Protein AF-A0A920GVL5-F1 (afdb_monomer)

Foldseek 3Di:
DPPVQWDDDDAPDCPVPPPVPDDDDDPDDDDDPVVVVVLVVDDQDPCCVVRVPSCVSCVVVVHIDGDDDDPDPDDQDDDDPVSVVVVVVVVVVVVVVD

Structure (mmCIF, N/CA/C/O backbone):
data_AF-A0A920GVL5-F1
#
_entry.id   AF-A0A920GVL5-F1
#
loop_
_atom_site.group_PDB
_atom_site.id
_atom_site.type_symbol
_atom_site.label_atom_id
_atom_site.label_alt_id
_atom_site.label_comp_id
_atom_site.label_asym_id
_atom_site.label_entity_id
_atom_site.label_seq_id
_atom_site.pdbx_PDB_ins_code
_atom_site.Cartn_x
_atom_site.Cartn_y
_atom_site.Cartn_z
_atom_site.occupancy
_atom_site.B_iso_or_equiv
_atom_site.auth_seq_id
_atom_site.auth_comp_id
_atom_site.auth_asym_id
_atom_site.auth_atom_id
_atom_site.pdbx_PDB_model_num
ATOM 1 N N . MET A 1 1 ? 7.908 -5.571 17.400 1.00 64.56 1 MET A N 1
ATOM 2 C CA . MET A 1 1 ? 7.946 -4.817 16.123 1.00 64.56 1 MET A CA 1
ATOM 3 C C . MET A 1 1 ? 8.873 -3.629 16.352 1.00 64.56 1 MET A C 1
ATOM 5 O O . MET A 1 1 ? 8.725 -3.024 17.404 1.00 64.56 1 MET A O 1
ATOM 9 N N . ASN A 1 2 ? 9.849 -3.342 15.478 1.00 79.06 2 ASN A N 1
ATOM 10 C CA . ASN A 1 2 ? 10.692 -2.145 15.649 1.00 79.06 2 ASN A CA 1
ATOM 11 C C . ASN A 1 2 ? 9.814 -0.896 15.399 1.00 79.06 2 ASN A C 1
ATOM 13 O O . ASN A 1 2 ? 9.248 -0.817 14.304 1.00 79.06 2 ASN A O 1
ATOM 17 N N . PRO A 1 3 ? 9.672 0.040 16.361 1.00 82.75 3 PRO A N 1
ATOM 18 C CA . PRO A 1 3 ? 8.868 1.252 16.190 1.00 82.75 3 PRO A CA 1
ATOM 19 C C . PRO A 1 3 ? 9.265 2.098 14.977 1.00 82.75 3 PRO A C 1
ATOM 21 O O . PRO A 1 3 ? 8.408 2.739 14.377 1.00 82.75 3 PRO A O 1
ATOM 24 N N . GLU A 1 4 ? 10.539 2.063 14.586 1.00 85.56 4 GLU A N 1
ATOM 25 C CA . GLU A 1 4 ? 11.071 2.818 13.444 1.00 85.56 4 GLU A CA 1
ATOM 26 C C . GLU A 1 4 ? 10.525 2.333 12.096 1.00 85.56 4 GLU A C 1
ATOM 28 O O . GLU A 1 4 ? 10.474 3.087 11.130 1.00 85.56 4 GLU A O 1
ATOM 33 N N . ASN A 1 5 ? 10.074 1.080 12.041 1.00 91.69 5 ASN A N 1
ATOM 34 C CA . ASN A 1 5 ? 9.541 0.460 10.833 1.00 91.69 5 ASN A CA 1
ATOM 35 C C . ASN A 1 5 ? 8.019 0.607 10.717 1.00 91.69 5 ASN A C 1
ATOM 37 O O . ASN A 1 5 ? 7.422 0.016 9.815 1.00 91.69 5 ASN A O 1
ATOM 41 N N . LEU A 1 6 ? 7.369 1.305 11.653 1.00 94.81 6 LEU A N 1
ATOM 42 C CA . LEU A 1 6 ? 5.925 1.504 11.621 1.00 94.81 6 LEU A CA 1
ATOM 43 C C . LEU A 1 6 ? 5.556 2.540 10.566 1.00 94.81 6 LEU A C 1
ATOM 45 O O . LEU A 1 6 ? 6.012 3.684 10.604 1.00 94.81 6 LEU A O 1
ATOM 49 N N . VAL A 1 7 ? 4.680 2.143 9.651 1.00 94.50 7 VAL A N 1
ATOM 50 C CA . VAL A 1 7 ? 4.156 3.049 8.635 1.00 94.50 7 VAL A CA 1
ATOM 51 C C . VAL A 1 7 ? 3.120 3.971 9.268 1.00 94.50 7 VAL A C 1
ATOM 53 O O . VAL A 1 7 ? 2.244 3.518 10.004 1.00 94.50 7 VAL A O 1
ATOM 56 N N . LYS A 1 8 ? 3.245 5.273 8.999 1.00 92.94 8 LYS A N 1
ATOM 57 C CA . LYS A 1 8 ? 2.328 6.300 9.511 1.00 92.94 8 LYS A CA 1
ATOM 58 C C . LYS A 1 8 ? 1.179 6.597 8.561 1.00 92.94 8 LYS A C 1
ATOM 60 O O . LYS A 1 8 ? 0.075 6.828 9.031 1.00 92.94 8 LYS A O 1
ATOM 65 N N . ASP A 1 9 ? 1.446 6.593 7.260 1.00 94.00 9 ASP A N 1
ATOM 66 C CA . ASP A 1 9 ? 0.434 6.842 6.242 1.00 94.00 9 ASP A CA 1
ATOM 67 C C . ASP A 1 9 ? 0.886 6.303 4.877 1.00 94.00 9 ASP A C 1
ATOM 69 O O . ASP A 1 9 ? 2.078 6.062 4.655 1.00 94.00 9 ASP A O 1
ATOM 73 N N . PHE A 1 10 ? -0.066 6.158 3.957 1.00 94.25 10 PHE A N 1
ATOM 74 C CA . PHE A 1 10 ? 0.180 5.938 2.539 1.00 94.25 10 PHE A CA 1
ATOM 75 C C . PHE A 1 10 ? -0.517 7.013 1.709 1.00 94.25 10 PHE A C 1
ATOM 77 O O . PHE A 1 10 ? -1.692 7.334 1.904 1.00 94.25 10 PHE A O 1
ATOM 84 N N . SER A 1 11 ? 0.207 7.533 0.722 1.00 93.12 11 SER A N 1
ATOM 85 C CA . SER A 1 11 ? -0.317 8.543 -0.185 1.00 93.12 11 SER A CA 1
ATOM 86 C C . SER A 1 11 ? 0.303 8.426 -1.574 1.00 93.12 11 SER A C 1
ATOM 88 O O . SER A 1 11 ? 1.450 8.004 -1.731 1.00 93.12 11 SER A O 1
ATOM 90 N N . ARG A 1 12 ? -0.479 8.816 -2.586 1.00 91.00 12 ARG A N 1
ATOM 91 C CA . ARG A 1 12 ? -0.030 9.000 -3.976 1.00 91.00 12 ARG A CA 1
ATOM 92 C C . ARG A 1 12 ? 0.560 10.392 -4.212 1.00 91.00 12 ARG A C 1
ATOM 94 O O . ARG A 1 12 ? 1.319 10.573 -5.156 1.00 91.00 12 ARG A O 1
ATOM 101 N N . ASP A 1 13 ? 0.222 11.345 -3.346 1.00 87.56 13 ASP A N 1
ATOM 102 C CA . ASP A 1 13 ? 0.774 12.696 -3.333 1.00 87.56 13 ASP A CA 1
ATOM 103 C C . ASP A 1 13 ? 1.631 12.897 -2.075 1.00 87.56 13 ASP A C 1
ATOM 105 O O . ASP A 1 13 ? 1.188 12.639 -0.960 1.00 87.56 13 ASP A O 1
ATOM 109 N N . ILE A 1 14 ? 2.863 13.366 -2.242 1.00 83.12 14 ILE A N 1
ATOM 110 C CA . ILE A 1 14 ? 3.804 13.610 -1.142 1.00 83.12 14 ILE A CA 1
ATOM 111 C C . ILE A 1 14 ? 3.926 15.097 -0.789 1.00 83.12 14 ILE A C 1
ATOM 113 O O . ILE A 1 14 ? 4.756 15.453 0.042 1.00 83.12 14 ILE A O 1
ATOM 117 N N . ASN A 1 15 ? 3.141 15.980 -1.414 1.00 82.50 15 ASN A N 1
ATOM 118 C CA . ASN A 1 15 ? 3.216 17.426 -1.184 1.00 82.50 15 ASN A CA 1
ATOM 119 C C . ASN A 1 15 ? 2.855 17.829 0.252 1.00 82.50 15 ASN A C 1
ATOM 121 O O . ASN A 1 15 ? 3.354 18.836 0.742 1.00 82.50 15 ASN A O 1
ATOM 125 N N . HIS A 1 16 ? 2.041 17.024 0.934 1.00 75.62 16 HIS A N 1
ATOM 126 C CA . HIS A 1 16 ? 1.671 17.207 2.339 1.00 75.62 16 HIS A CA 1
ATOM 127 C C . HIS A 1 16 ? 2.547 16.401 3.313 1.00 75.62 16 HIS A C 1
ATOM 129 O O . HIS A 1 16 ? 2.302 16.421 4.517 1.00 75.62 16 HIS A O 1
ATOM 135 N N . LEU A 1 17 ? 3.545 15.668 2.810 1.00 74.31 17 LEU A N 1
ATOM 136 C CA . LEU A 1 17 ? 4.443 14.849 3.619 1.00 74.31 17 LEU A CA 1
ATOM 137 C C . LEU A 1 17 ? 5.817 15.509 3.730 1.00 74.31 17 LEU A C 1
ATOM 139 O O . LEU A 1 17 ? 6.289 16.192 2.819 1.00 74.31 17 LEU A O 1
ATOM 143 N N . GLU A 1 18 ? 6.519 15.229 4.827 1.00 81.62 18 GLU A N 1
ATOM 144 C CA . GLU A 1 18 ? 7.948 15.514 4.916 1.00 81.62 18 GLU A CA 1
ATOM 145 C C . GLU A 1 18 ? 8.693 14.648 3.889 1.00 81.62 18 GLU A C 1
ATOM 147 O O . GLU A 1 18 ? 9.002 13.482 4.143 1.00 81.62 18 GLU A O 1
ATOM 152 N N . LYS A 1 19 ? 8.981 15.214 2.710 1.00 79.06 19 LYS A N 1
ATOM 153 C CA . LYS A 1 19 ? 9.569 14.489 1.567 1.00 79.06 19 LYS A CA 1
ATOM 154 C C . LYS A 1 19 ? 10.831 13.702 1.933 1.00 79.06 19 LYS A C 1
ATOM 156 O O . LYS A 1 19 ? 11.029 12.610 1.416 1.00 79.06 19 LYS A O 1
ATOM 161 N N . ALA A 1 20 ? 11.640 14.208 2.867 1.00 84.69 20 ALA A N 1
ATOM 162 C CA . ALA A 1 20 ? 12.844 13.532 3.359 1.00 84.69 20 ALA A CA 1
ATOM 163 C C . ALA A 1 20 ? 12.564 12.174 4.038 1.00 84.69 20 ALA A C 1
ATOM 165 O O . ALA A 1 20 ? 13.423 11.291 4.042 1.00 84.69 20 ALA A O 1
ATOM 166 N N . LYS A 1 21 ? 11.363 11.991 4.601 1.00 85.81 21 LYS A N 1
ATOM 167 C CA . LYS A 1 21 ? 10.932 10.756 5.272 1.00 85.81 21 LYS A CA 1
ATOM 168 C C . LYS A 1 21 ? 10.061 9.864 4.385 1.00 85.81 21 LYS A C 1
ATOM 170 O O . LYS A 1 21 ? 9.878 8.693 4.710 1.00 85.81 21 LYS A O 1
ATOM 175 N N . ALA A 1 22 ? 9.551 10.379 3.267 1.00 90.94 22 ALA A N 1
ATOM 176 C CA . ALA A 1 22 ? 8.748 9.603 2.331 1.00 90.94 22 ALA A CA 1
ATOM 177 C C . ALA A 1 22 ? 9.600 8.537 1.621 1.00 90.94 22 ALA A C 1
ATOM 179 O O . ALA A 1 22 ? 10.714 8.798 1.162 1.00 90.94 22 ALA A O 1
ATOM 180 N N . LYS A 1 23 ? 9.063 7.318 1.517 1.00 91.25 23 LYS A N 1
ATOM 181 C CA . LYS A 1 23 ? 9.673 6.197 0.790 1.00 91.25 23 LYS A CA 1
ATOM 182 C C . LYS A 1 23 ? 8.698 5.692 -0.266 1.00 91.25 23 LYS A C 1
ATOM 184 O O . LYS A 1 23 ? 7.489 5.693 -0.045 1.00 91.25 23 LYS A O 1
ATOM 189 N N . LYS A 1 24 ? 9.222 5.237 -1.407 1.00 90.62 24 LYS A N 1
ATOM 190 C CA . LYS A 1 24 ? 8.406 4.568 -2.425 1.00 90.62 24 LYS A CA 1
ATOM 191 C C . LYS A 1 24 ? 7.932 3.226 -1.867 1.00 90.62 24 LYS A C 1
ATOM 193 O O . LYS A 1 24 ? 8.746 2.400 -1.465 1.00 90.62 24 LYS A O 1
ATOM 198 N N . HIS A 1 25 ? 6.622 3.021 -1.855 1.00 92.75 25 HIS A N 1
ATOM 199 C CA . HIS A 1 25 ? 6.026 1.747 -1.480 1.00 92.75 25 HIS A CA 1
ATOM 200 C C . HIS A 1 25 ? 6.220 0.710 -2.597 1.00 92.75 25 HIS A C 1
ATOM 202 O O . HIS A 1 25 ? 6.004 1.010 -3.773 1.00 92.75 25 HIS A O 1
ATOM 208 N N . LEU A 1 26 ? 6.605 -0.507 -2.216 1.00 92.50 26 LEU A N 1
ATOM 209 C CA . LEU A 1 26 ? 6.626 -1.680 -3.085 1.00 92.50 26 LEU A CA 1
ATOM 210 C C . LEU A 1 26 ? 5.460 -2.577 -2.677 1.00 92.50 26 LEU A C 1
ATOM 212 O O . LEU A 1 26 ? 5.353 -2.907 -1.501 1.00 92.50 26 LEU A O 1
ATOM 216 N N . GLY A 1 27 ? 4.615 -2.970 -3.633 1.00 91.94 27 GLY A N 1
ATOM 217 C CA . GLY A 1 27 ? 3.417 -3.794 -3.408 1.00 91.94 27 GLY A CA 1
ATOM 218 C C . GLY A 1 27 ? 3.715 -5.260 -3.087 1.00 91.94 27 GLY A C 1
ATOM 219 O O . GLY A 1 27 ? 3.146 -6.153 -3.702 1.00 91.94 27 GLY A O 1
ATOM 220 N N . ILE A 1 28 ? 4.641 -5.505 -2.162 1.00 92.56 28 ILE A N 1
ATOM 221 C CA . ILE A 1 28 ? 5.004 -6.825 -1.659 1.00 92.56 28 ILE A CA 1
ATOM 222 C C . ILE A 1 28 ? 4.591 -6.872 -0.201 1.00 92.56 28 ILE A C 1
ATOM 224 O O . ILE A 1 28 ? 5.027 -6.056 0.612 1.00 92.56 28 ILE A O 1
ATOM 228 N N . TYR A 1 29 ? 3.781 -7.864 0.136 1.00 95.38 29 TYR A N 1
ATOM 229 C CA . TYR A 1 29 ? 3.190 -7.962 1.454 1.00 95.38 29 TYR A CA 1
ATOM 230 C C . TYR A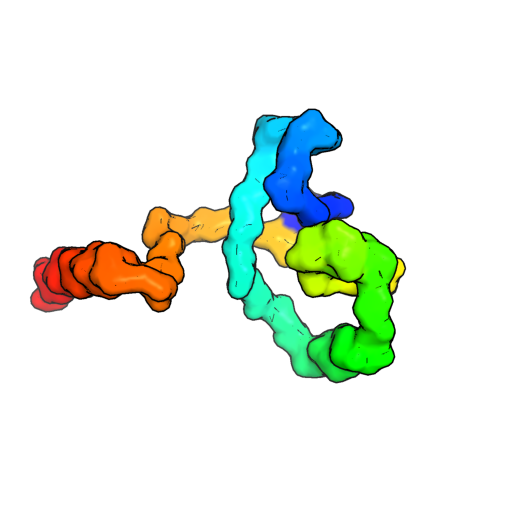 1 29 ? 3.414 -9.339 2.068 1.00 95.38 29 TYR A C 1
ATOM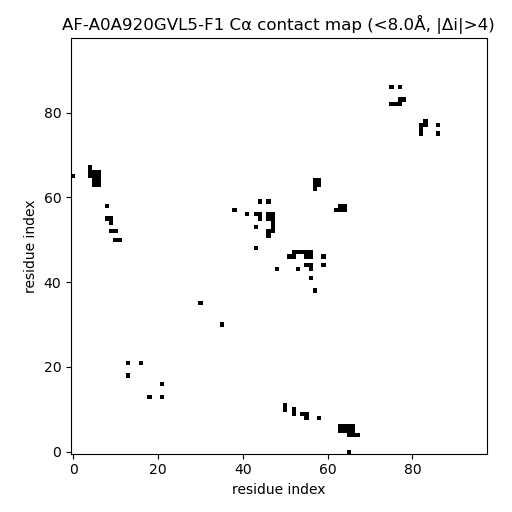 232 O O . TYR A 1 29 ? 3.487 -10.351 1.373 1.00 95.38 29 TYR A O 1
ATOM 240 N N . ALA A 1 30 ? 3.487 -9.374 3.396 1.00 96.50 30 ALA A N 1
ATOM 241 C CA . ALA A 1 30 ? 3.544 -10.599 4.178 1.00 96.50 30 ALA A CA 1
ATOM 242 C C . ALA A 1 30 ? 2.445 -10.558 5.242 1.00 96.50 30 ALA A C 1
ATOM 244 O O . ALA A 1 30 ? 2.459 -9.706 6.131 1.00 96.50 30 ALA A O 1
ATOM 245 N N . TYR A 1 31 ? 1.504 -11.496 5.164 1.00 96.06 31 TYR A N 1
ATOM 246 C CA . TYR A 1 31 ? 0.352 -11.553 6.059 1.00 96.06 31 TYR A CA 1
ATOM 247 C C . TYR A 1 31 ? 0.233 -12.910 6.740 1.00 96.06 31 TYR A C 1
ATOM 249 O O . TYR A 1 31 ? 0.598 -13.949 6.192 1.00 96.06 31 TYR A O 1
ATOM 257 N N . ARG A 1 32 ? -0.356 -12.912 7.938 1.00 96.81 32 ARG A N 1
ATOM 258 C CA . ARG A 1 32 ? -0.879 -14.145 8.534 1.00 96.81 32 ARG A CA 1
ATOM 259 C C . ARG A 1 32 ? -2.223 -14.467 7.889 1.00 96.81 32 ARG A C 1
ATOM 261 O O . ARG A 1 32 ? -3.047 -13.573 7.721 1.00 96.81 32 ARG A O 1
ATOM 268 N N . VAL A 1 33 ? -2.493 -15.746 7.638 1.00 97.88 33 VAL A N 1
ATOM 269 C CA . VAL A 1 33 ? -3.772 -16.194 7.052 1.00 97.88 33 VAL A CA 1
ATOM 270 C C . VAL A 1 33 ? -4.977 -15.710 7.867 1.00 97.88 33 VAL A C 1
ATOM 272 O O . VAL A 1 33 ? -5.947 -15.225 7.296 1.00 97.88 33 VAL A O 1
ATOM 275 N N . GLN A 1 34 ? -4.907 -15.776 9.202 1.00 97.88 34 GLN A N 1
ATOM 276 C CA . GLN A 1 34 ? -5.987 -15.295 10.075 1.00 97.88 34 GLN A CA 1
ATOM 277 C C . GLN A 1 34 ? -6.293 -13.802 9.883 1.00 97.88 34 GLN A C 1
ATOM 279 O O . GLN A 1 34 ? -7.448 -13.400 9.942 1.00 97.88 34 GLN A O 1
ATOM 284 N N . PHE A 1 35 ? -5.264 -12.993 9.615 1.00 97.75 35 PHE A N 1
ATOM 285 C CA . PHE A 1 35 ? -5.425 -11.565 9.377 1.00 97.75 35 PHE A CA 1
ATOM 286 C C . PHE A 1 35 ? -6.081 -11.316 8.020 1.00 97.75 35 PHE A C 1
ATOM 288 O O . PHE A 1 35 ? -6.983 -10.497 7.937 1.00 97.75 35 PHE A O 1
ATOM 295 N N . LEU A 1 36 ? -5.693 -12.061 6.976 1.00 97.88 36 LEU A N 1
ATOM 296 C CA . LEU A 1 36 ? -6.334 -11.945 5.662 1.00 97.88 36 LEU A CA 1
ATOM 297 C C . LEU A 1 36 ? -7.835 -12.240 5.729 1.00 97.88 36 LEU A C 1
ATOM 299 O O . LEU A 1 36 ? -8.606 -11.526 5.103 1.00 97.88 36 LEU A O 1
ATOM 303 N N . ARG A 1 37 ? -8.253 -13.235 6.524 1.00 97.69 37 ARG A N 1
ATOM 304 C CA . ARG A 1 37 ? -9.680 -13.529 6.750 1.00 97.69 37 ARG A CA 1
ATOM 305 C C . ARG A 1 37 ? -10.413 -12.340 7.378 1.00 97.69 37 ARG A C 1
ATOM 307 O O . ARG A 1 37 ? -11.445 -11.938 6.872 1.00 97.69 37 ARG A O 1
ATOM 314 N N . GLN A 1 38 ? -9.839 -11.731 8.414 1.00 97.50 38 GLN A N 1
ATOM 315 C CA . GLN A 1 38 ? -10.413 -10.528 9.032 1.00 97.50 38 GLN A CA 1
ATOM 316 C C . GLN A 1 38 ? -10.451 -9.340 8.057 1.00 97.50 38 GLN A C 1
ATOM 318 O O . GLN A 1 38 ? -11.445 -8.629 7.980 1.00 97.50 38 GLN A O 1
ATOM 323 N N . PHE A 1 39 ? -9.379 -9.146 7.289 1.00 97.94 39 PHE A N 1
ATOM 324 C CA . PHE A 1 39 ? -9.227 -8.033 6.355 1.00 97.94 39 PHE A CA 1
ATOM 325 C C . PHE A 1 39 ? -10.284 -8.031 5.243 1.00 97.94 39 PHE A C 1
ATOM 327 O O . PHE A 1 39 ? -10.798 -6.967 4.886 1.00 97.94 39 PHE A O 1
ATOM 334 N N . ILE A 1 40 ? -10.620 -9.210 4.704 1.00 96.75 40 ILE A N 1
ATOM 335 C CA . ILE A 1 40 ? -11.649 -9.337 3.662 1.00 96.75 40 ILE A CA 1
ATOM 336 C C . ILE A 1 40 ? -13.075 -9.177 4.205 1.00 96.75 40 ILE A C 1
ATOM 338 O O . ILE A 1 40 ? -13.961 -8.818 3.435 1.00 96.75 40 ILE A O 1
ATOM 342 N N . ASP A 1 41 ? -13.290 -9.392 5.506 1.00 97.62 41 ASP A N 1
ATOM 343 C CA . ASP A 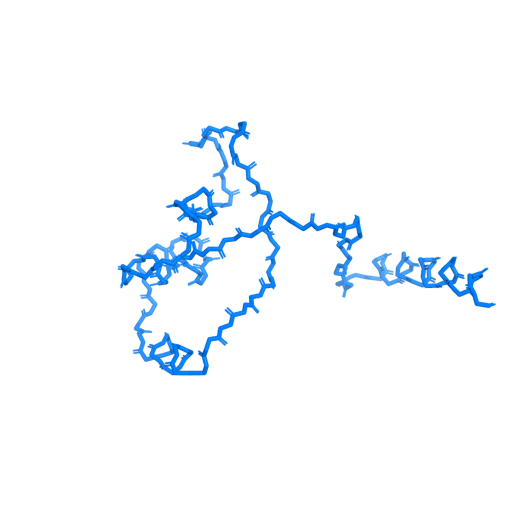1 41 ? -14.598 -9.218 6.152 1.00 97.62 41 ASP A CA 1
ATOM 344 C C . ASP A 1 41 ? -14.920 -7.736 6.429 1.00 97.62 41 ASP A C 1
ATOM 346 O O . ASP A 1 41 ? -16.082 -7.357 6.609 1.00 97.62 41 ASP A O 1
ATOM 350 N N . TRP A 1 42 ? -13.908 -6.865 6.457 1.00 98.25 42 TRP A N 1
ATOM 351 C CA . TRP A 1 42 ? -14.110 -5.427 6.610 1.00 98.25 42 TRP A CA 1
ATOM 352 C C . TRP A 1 42 ? -14.616 -4.790 5.318 1.00 98.25 42 TRP A C 1
ATOM 354 O O . TRP A 1 42 ? -14.105 -5.039 4.224 1.00 98.25 42 TRP A O 1
ATOM 364 N N . LYS A 1 43 ? -15.569 -3.864 5.460 1.00 97.94 43 LYS A N 1
ATOM 365 C CA . LYS A 1 43 ? -15.952 -2.968 4.365 1.00 97.94 43 LYS A CA 1
ATOM 366 C C . LYS A 1 43 ? -14.762 -2.098 3.959 1.00 97.94 43 LYS A C 1
ATOM 368 O O . LYS A 1 43 ? -13.927 -1.753 4.798 1.00 97.94 43 LYS A O 1
ATO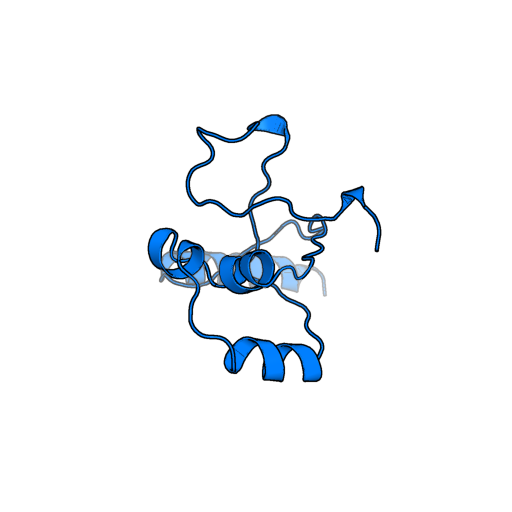M 373 N N . GLN A 1 44 ? -14.731 -1.706 2.686 1.00 98.06 44 GLN A N 1
ATOM 374 C CA . GLN A 1 44 ? -13.772 -0.711 2.216 1.00 98.06 44 GLN A CA 1
ATOM 375 C C . GLN A 1 44 ? -13.888 0.560 3.051 1.00 98.06 44 GLN A C 1
ATOM 377 O O . GLN A 1 44 ? -14.996 1.025 3.336 1.00 98.06 44 GLN A O 1
ATOM 382 N N . SER A 1 45 ? -12.747 1.098 3.469 1.00 97.94 45 SER A N 1
ATOM 383 C CA . SER A 1 45 ? -12.733 2.293 4.303 1.00 97.94 45 SER A CA 1
ATOM 384 C C . SER A 1 45 ? -12.886 3.563 3.465 1.00 97.94 45 SER A C 1
ATOM 386 O O . SER A 1 45 ? -12.691 3.568 2.248 1.00 97.94 45 SER A O 1
ATOM 388 N N . VAL A 1 46 ? -13.215 4.678 4.123 1.00 97.75 46 VAL A N 1
ATOM 389 C CA . VAL A 1 46 ? -13.332 5.979 3.449 1.00 97.75 46 VAL A CA 1
ATOM 390 C C . VAL A 1 46 ? -12.001 6.373 2.800 1.00 97.75 46 VAL A C 1
ATOM 392 O O . VAL A 1 46 ? -11.991 6.764 1.633 1.00 97.75 46 VAL A O 1
ATOM 395 N N . ASN A 1 47 ? -10.876 6.218 3.511 1.00 96.94 47 ASN A N 1
ATOM 396 C CA . ASN A 1 47 ? -9.566 6.570 2.960 1.00 96.94 47 ASN A CA 1
ATOM 397 C C . ASN A 1 47 ? -9.126 5.613 1.848 1.00 96.94 47 ASN A C 1
ATOM 399 O O . ASN A 1 47 ? -8.496 6.064 0.894 1.00 96.94 47 ASN A O 1
ATOM 403 N N . GLU A 1 48 ? -9.460 4.322 1.932 1.00 97.94 48 GLU A N 1
ATOM 404 C CA . GLU A 1 48 ? -9.194 3.374 0.846 1.00 97.94 48 GLU A CA 1
ATOM 405 C C . GLU A 1 48 ? -9.870 3.826 -0.447 1.00 97.94 48 GLU A C 1
ATOM 407 O O . GLU A 1 48 ? -9.202 3.914 -1.476 1.00 97.94 48 GLU A O 1
ATOM 412 N N . LEU A 1 49 ? -11.164 4.151 -0.389 1.00 97.94 49 LEU A N 1
ATOM 413 C CA . LEU A 1 49 ? -11.934 4.569 -1.560 1.00 97.94 49 LEU A CA 1
ATOM 414 C C . LEU A 1 49 ? -11.439 5.907 -2.116 1.00 97.94 49 LEU A C 1
ATOM 416 O O . LEU A 1 49 ? -11.244 6.040 -3.321 1.00 97.94 49 LEU A O 1
ATOM 420 N N . GLN A 1 50 ? -11.192 6.890 -1.247 1.00 96.81 50 GLN A N 1
ATOM 421 C CA . GLN A 1 50 ? -10.737 8.219 -1.666 1.00 96.81 50 GLN A CA 1
ATOM 422 C C . GLN A 1 50 ? -9.326 8.208 -2.262 1.00 96.81 50 GLN A C 1
ATOM 424 O O . GLN A 1 50 ? -9.044 8.964 -3.189 1.00 96.81 50 GLN A O 1
ATOM 429 N N . ARG A 1 51 ? -8.424 7.371 -1.732 1.00 94.75 51 ARG A N 1
ATOM 430 C CA . ARG A 1 51 ? -7.010 7.335 -2.150 1.00 94.75 51 ARG A CA 1
ATOM 431 C C . ARG A 1 51 ? -6.710 6.217 -3.149 1.00 94.75 51 ARG A C 1
ATOM 433 O O . ARG A 1 51 ? -5.623 6.193 -3.733 1.00 94.75 51 ARG A O 1
ATOM 440 N N . ASN A 1 52 ? -7.659 5.305 -3.352 1.00 96.50 52 ASN A N 1
ATOM 441 C CA . ASN A 1 52 ? -7.502 4.071 -4.113 1.00 96.50 52 ASN A CA 1
ATOM 442 C C . ASN A 1 52 ? -6.269 3.274 -3.635 1.00 96.50 52 ASN A C 1
ATOM 444 O O . ASN A 1 52 ? -5.337 3.022 -4.406 1.00 96.50 52 ASN A O 1
ATOM 448 N N . LEU A 1 53 ? -6.218 2.997 -2.326 1.00 97.38 53 LEU A N 1
ATOM 449 C CA . LEU A 1 53 ? -5.109 2.328 -1.629 1.00 97.38 53 LEU A CA 1
ATOM 450 C C . LEU A 1 53 ? -5.653 1.349 -0.574 1.00 97.38 53 LEU A C 1
ATOM 452 O O . LEU A 1 53 ? -6.088 1.768 0.498 1.00 97.38 53 LEU A O 1
ATOM 456 N N . GLU A 1 54 ? -5.594 0.046 -0.850 1.00 97.69 54 GLU A N 1
ATOM 457 C CA . GLU A 1 54 ? -6.143 -1.020 0.010 1.00 97.69 54 GLU A CA 1
ATOM 458 C C . GLU A 1 54 ? -5.558 -1.040 1.430 1.00 97.69 54 GLU A C 1
ATOM 460 O O . GLU A 1 54 ? -6.258 -1.307 2.408 1.00 97.69 54 GLU A O 1
ATOM 465 N N . GLN A 1 55 ? -4.279 -0.688 1.576 1.00 97.56 55 GLN 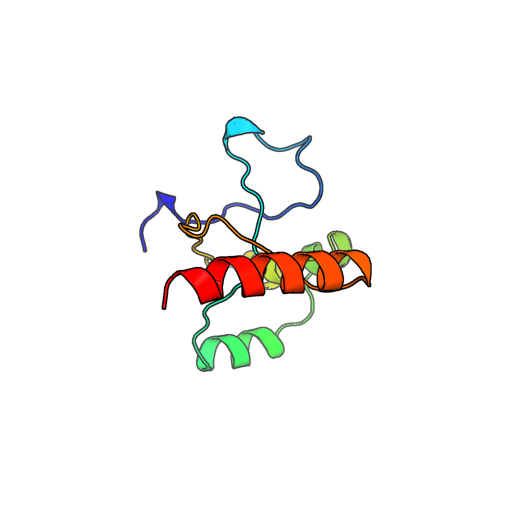A N 1
ATOM 466 C CA . GLN A 1 55 ? -3.589 -0.689 2.860 1.00 97.56 55 GLN A CA 1
ATOM 467 C C . GLN A 1 55 ? -4.115 0.384 3.824 1.00 97.56 55 GLN A C 1
ATOM 469 O O . GLN A 1 55 ? -3.894 0.281 5.031 1.00 97.56 55 GLN A O 1
ATOM 474 N N . MET A 1 56 ? -4.863 1.375 3.324 1.00 97.88 56 MET A N 1
ATOM 475 C CA . MET A 1 56 ? -5.563 2.333 4.180 1.00 97.88 56 MET A CA 1
ATOM 476 C C . MET A 1 56 ? -6.639 1.655 5.024 1.00 97.88 56 MET A C 1
ATOM 478 O O . MET A 1 56 ? -6.812 2.027 6.179 1.00 97.88 56 MET A O 1
ATOM 482 N N . ARG A 1 57 ? -7.295 0.600 4.516 1.00 98.38 57 ARG A N 1
ATOM 483 C CA . ARG A 1 57 ? -8.298 -0.157 5.283 1.00 98.38 57 ARG A CA 1
ATOM 484 C C . ARG A 1 57 ? -7.706 -0.758 6.553 1.00 98.38 57 ARG A C 1
ATOM 486 O O . ARG A 1 57 ? -8.371 -0.800 7.583 1.00 98.38 57 ARG A O 1
ATOM 493 N N . VAL A 1 58 ? -6.454 -1.208 6.489 1.00 97.81 58 VAL A N 1
ATOM 494 C CA . VAL A 1 58 ? -5.728 -1.749 7.645 1.00 97.81 58 VAL A CA 1
ATOM 495 C C . VAL A 1 58 ? -5.487 -0.654 8.687 1.00 97.81 58 VAL A C 1
ATOM 497 O O . VAL A 1 58 ? -5.795 -0.859 9.860 1.00 97.81 58 VAL A O 1
ATOM 500 N N . LEU A 1 59 ? -4.985 0.511 8.262 1.00 97.25 59 LEU A N 1
ATOM 501 C CA . LEU A 1 59 ? -4.721 1.640 9.162 1.00 97.25 59 LEU A CA 1
ATOM 502 C C . LEU A 1 59 ? -6.010 2.180 9.795 1.00 97.25 59 LEU A C 1
ATOM 504 O O . LEU A 1 59 ? -6.049 2.403 11.002 1.00 97.25 59 LEU A O 1
ATOM 508 N N . ASP A 1 60 ? -7.078 2.312 9.009 1.00 97.69 60 ASP A N 1
ATOM 509 C CA . ASP A 1 60 ? -8.375 2.816 9.472 1.00 97.69 60 ASP A CA 1
ATOM 510 C C . ASP A 1 60 ? -9.055 1.868 10.475 1.00 97.69 60 ASP A C 1
ATOM 512 O O . ASP A 1 60 ? -9.820 2.31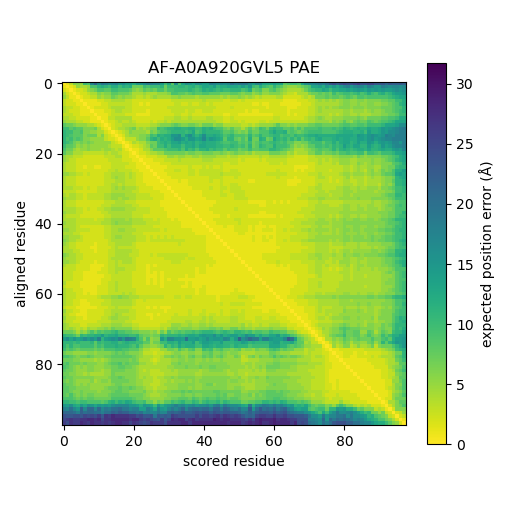0 11.329 1.00 97.69 60 ASP A O 1
ATOM 516 N N . ASN A 1 61 ? -8.748 0.566 10.418 1.00 97.62 61 ASN A N 1
ATOM 517 C CA . ASN A 1 61 ? -9.182 -0.420 11.413 1.00 97.62 61 ASN A CA 1
ATOM 518 C C . ASN A 1 61 ? -8.201 -0.541 12.599 1.00 97.62 61 ASN A C 1
ATOM 520 O O . ASN A 1 61 ? -8.235 -1.523 13.336 1.00 97.62 61 ASN A O 1
ATOM 524 N N . ASN A 1 62 ? -7.335 0.457 12.816 1.00 95.81 62 ASN A N 1
ATOM 525 C CA . ASN A 1 62 ? -6.363 0.531 13.916 1.00 95.81 62 ASN A CA 1
ATOM 526 C C . ASN A 1 62 ? -5.345 -0.624 13.952 1.00 95.81 62 ASN A C 1
ATOM 528 O O . ASN A 1 62 ? -4.776 -0.935 15.003 1.00 95.81 62 ASN A O 1
ATOM 532 N N . HIS A 1 63 ? -5.078 -1.255 12.807 1.00 96.69 63 HIS A N 1
ATOM 533 C CA . HIS A 1 63 ? -4.023 -2.252 12.690 1.00 96.69 63 HIS A CA 1
ATOM 534 C C . HIS A 1 63 ? -2.701 -1.607 12.272 1.00 96.69 63 HIS A C 1
ATOM 536 O O . HIS A 1 63 ? -2.641 -0.697 11.447 1.00 96.69 63 HIS A O 1
ATOM 542 N N . LEU A 1 64 ? -1.609 -2.114 12.841 1.00 96.25 64 LEU A N 1
ATOM 543 C CA . LEU A 1 64 ? -0.266 -1.630 12.545 1.00 96.25 64 LEU A CA 1
ATOM 544 C C . LEU A 1 64 ? 0.284 -2.284 11.279 1.00 96.25 64 LEU A C 1
ATOM 546 O O . LEU A 1 64 ? 0.224 -3.505 11.123 1.00 96.25 64 LEU A O 1
ATOM 550 N N . ILE A 1 65 ? 0.914 -1.474 10.430 1.00 97.12 65 ILE A N 1
ATOM 551 C CA . ILE A 1 65 ? 1.711 -1.945 9.299 1.00 97.12 65 ILE A CA 1
ATOM 552 C C . ILE A 1 65 ? 3.183 -1.683 9.601 1.00 97.12 65 ILE A C 1
ATOM 554 O O . ILE A 1 65 ? 3.570 -0.570 9.959 1.00 97.12 65 ILE A O 1
ATOM 558 N N . SER A 1 66 ? 4.011 -2.712 9.426 1.00 96.31 66 SER A N 1
ATOM 559 C CA . SER A 1 66 ? 5.465 -2.581 9.461 1.00 96.31 66 SER A CA 1
ATOM 560 C C . SER A 1 66 ? 6.036 -2.758 8.060 1.00 96.31 66 SER A C 1
ATOM 562 O O . SER A 1 66 ? 5.711 -3.733 7.388 1.00 96.31 66 SER A O 1
ATOM 564 N N . ALA A 1 67 ? 6.901 -1.837 7.642 1.00 95.12 67 ALA A N 1
ATOM 565 C CA . ALA A 1 67 ? 7.611 -1.893 6.369 1.00 95.12 67 ALA A CA 1
ATOM 566 C C . ALA A 1 67 ? 9.125 -1.984 6.593 1.00 95.12 67 ALA A C 1
ATOM 568 O O . ALA A 1 67 ? 9.646 -1.556 7.622 1.00 95.12 67 ALA A O 1
ATOM 569 N N . ARG A 1 68 ? 9.847 -2.544 5.621 1.00 93.62 68 ARG A N 1
ATOM 570 C CA . ARG A 1 68 ? 11.315 -2.581 5.612 1.00 93.62 68 ARG A CA 1
ATOM 571 C C . ARG A 1 68 ? 11.841 -1.998 4.310 1.00 93.62 68 ARG A C 1
ATOM 573 O O . ARG A 1 68 ? 11.190 -2.106 3.275 1.00 93.62 68 ARG A O 1
ATOM 580 N N . ILE A 1 69 ? 13.029 -1.403 4.374 1.00 92.25 69 ILE A N 1
ATOM 581 C CA . ILE A 1 69 ? 13.739 -0.942 3.181 1.00 92.25 69 ILE A CA 1
ATOM 582 C C . ILE A 1 69 ? 14.214 -2.162 2.393 1.00 92.25 69 ILE A C 1
ATOM 584 O O . ILE A 1 69 ? 14.907 -3.028 2.935 1.00 92.25 69 ILE A O 1
ATOM 588 N N . SER A 1 70 ? 13.819 -2.222 1.121 1.00 91.25 70 SER A N 1
ATOM 589 C CA . SER A 1 70 ? 14.290 -3.243 0.188 1.00 91.25 70 SER A CA 1
ATOM 590 C C . SER A 1 70 ? 15.814 -3.208 0.080 1.00 91.25 70 SER A C 1
ATOM 592 O O . SER A 1 70 ? 16.401 -2.134 -0.012 1.00 91.25 70 SER A O 1
ATOM 594 N N . GLN A 1 71 ? 16.434 -4.388 0.085 1.00 90.31 71 GLN A N 1
ATOM 595 C CA . GLN A 1 71 ? 17.854 -4.563 -0.242 1.00 90.31 71 GLN A CA 1
ATOM 596 C C . GLN A 1 71 ? 18.068 -4.866 -1.734 1.00 90.31 71 GLN A C 1
ATOM 598 O O . GLN A 1 71 ? 19.198 -4.866 -2.201 1.00 90.31 71 GLN A O 1
ATOM 603 N N . GLY A 1 72 ? 16.993 -5.165 -2.473 1.00 84.06 72 GLY A N 1
ATOM 604 C CA . GLY A 1 72 ? 17.065 -5.440 -3.903 1.00 84.06 72 GLY A CA 1
ATOM 605 C C . GLY A 1 72 ? 17.198 -4.149 -4.700 1.00 84.06 72 GLY A C 1
ATOM 606 O O . GLY A 1 72 ? 16.469 -3.192 -4.447 1.00 84.06 72 GLY A O 1
ATOM 607 N N . GLU A 1 73 ? 18.105 -4.147 -5.671 1.00 75.19 73 GLU A N 1
ATOM 608 C CA . GLU A 1 73 ? 18.352 -2.998 -6.549 1.00 75.19 73 GLU A CA 1
ATOM 609 C C . GLU A 1 73 ? 17.357 -2.930 -7.717 1.00 75.19 73 GLU A C 1
ATOM 611 O O . GLU A 1 73 ? 17.044 -1.849 -8.219 1.00 75.19 73 GLU A O 1
ATOM 616 N N . ILE A 1 74 ? 16.824 -4.084 -8.136 1.00 70.81 74 ILE A N 1
ATOM 617 C CA . ILE A 1 74 ? 15.933 -4.201 -9.292 1.00 70.81 74 ILE A CA 1
ATOM 618 C C . ILE A 1 74 ? 14.495 -4.421 -8.822 1.00 70.81 74 ILE A C 1
ATOM 620 O O . ILE A 1 74 ? 14.162 -5.408 -8.167 1.00 70.81 74 ILE A O 1
ATOM 624 N N . HIS A 1 75 ? 13.621 -3.503 -9.223 1.00 75.06 75 HIS A N 1
ATOM 625 C CA . HIS A 1 75 ? 12.177 -3.592 -9.036 1.00 75.06 75 HIS A CA 1
ATOM 626 C C . HIS A 1 75 ? 11.499 -3.466 -10.398 1.00 75.06 75 HIS A C 1
ATOM 628 O O . HIS A 1 75 ? 11.083 -2.374 -10.786 1.00 75.06 75 HIS A O 1
ATOM 634 N N . LEU A 1 76 ? 11.444 -4.573 -11.143 1.00 81.44 76 LEU A N 1
ATOM 635 C CA . LEU A 1 76 ? 10.849 -4.613 -12.476 1.00 81.44 76 LEU A CA 1
ATOM 636 C C . LEU A 1 76 ? 9.462 -5.263 -12.427 1.00 81.44 76 LEU A C 1
ATOM 638 O O . LEU A 1 76 ? 9.343 -6.451 -12.144 1.00 81.44 76 LEU A O 1
ATOM 642 N N . GLY A 1 77 ? 8.428 -4.476 -12.718 1.00 86.69 77 GLY A N 1
ATOM 643 C CA . GLY A 1 77 ? 7.132 -4.991 -13.161 1.00 86.69 77 GLY A CA 1
ATOM 644 C C . GLY A 1 77 ? 7.122 -5.043 -14.686 1.00 86.69 77 GLY A C 1
ATOM 645 O O . GLY A 1 77 ? 7.648 -4.132 -15.325 1.00 86.69 77 GLY A O 1
ATOM 646 N N . VAL A 1 78 ? 6.578 -6.113 -15.266 1.00 92.06 78 VAL A N 1
ATOM 647 C CA . VAL A 1 78 ? 6.466 -6.267 -16.721 1.00 92.06 78 VAL A CA 1
ATOM 648 C C . VAL A 1 78 ? 5.016 -6.044 -17.120 1.00 92.06 78 VAL A C 1
ATOM 650 O O . VAL A 1 78 ? 4.224 -6.981 -17.110 1.00 92.06 78 VAL A O 1
ATOM 653 N N . ASP A 1 79 ? 4.693 -4.802 -17.475 1.00 93.38 79 ASP A N 1
ATOM 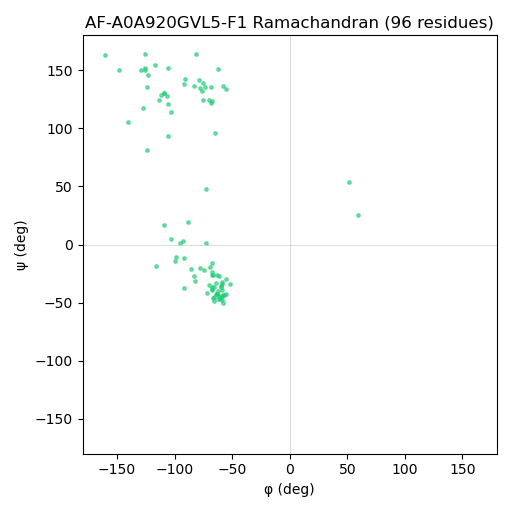654 C CA . ASP A 1 79 ? 3.330 -4.403 -17.850 1.00 93.38 79 ASP A CA 1
ATOM 655 C C . ASP A 1 79 ? 3.233 -3.948 -19.318 1.00 93.38 79 ASP A C 1
ATOM 657 O O . ASP A 1 79 ? 2.150 -3.934 -19.903 1.00 93.38 79 ASP A O 1
ATOM 661 N N . THR A 1 80 ? 4.361 -3.598 -19.950 1.00 95.88 80 THR A N 1
ATOM 662 C CA . THR A 1 80 ? 4.431 -3.184 -21.361 1.00 95.88 80 THR A CA 1
ATOM 663 C C . THR A 1 80 ? 5.442 -4.005 -22.164 1.00 95.88 80 THR A C 1
ATOM 665 O O . THR A 1 80 ? 6.349 -4.636 -21.619 1.00 95.88 80 THR A O 1
ATOM 668 N N . ALA A 1 81 ? 5.350 -3.944 -23.498 1.00 96.44 81 ALA A N 1
ATOM 669 C CA . ALA A 1 81 ? 6.332 -4.577 -24.386 1.00 96.44 81 ALA A CA 1
ATOM 670 C C . ALA A 1 81 ? 7.768 -4.057 -24.156 1.00 96.44 81 ALA A C 1
ATOM 672 O O . ALA A 1 81 ? 8.730 -4.812 -24.282 1.00 96.44 81 ALA A O 1
ATOM 673 N N . SER A 1 82 ? 7.915 -2.781 -23.778 1.00 95.31 82 SER A N 1
ATOM 674 C CA . SER A 1 82 ? 9.213 -2.193 -23.423 1.00 95.31 82 SER A CA 1
ATOM 675 C C . SER A 1 82 ? 9.767 -2.793 -22.129 1.00 95.31 82 SER A C 1
ATOM 677 O O . SER A 1 82 ? 10.962 -3.078 -22.042 1.00 95.31 82 SER A O 1
ATOM 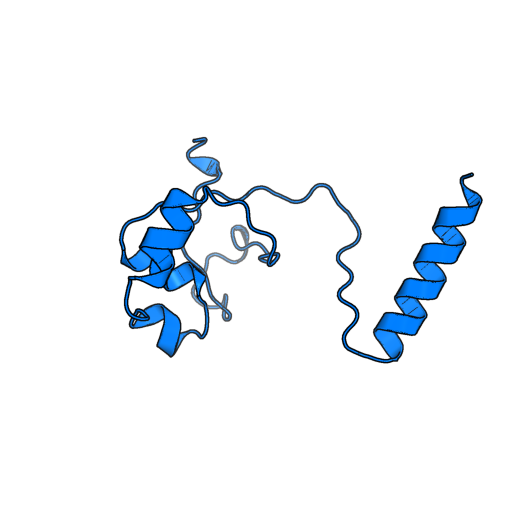679 N N . ASP A 1 83 ? 8.906 -3.044 -21.139 1.00 93.94 83 ASP A N 1
ATOM 680 C CA . ASP A 1 83 ? 9.317 -3.673 -19.881 1.00 93.94 83 ASP A CA 1
ATOM 681 C C . ASP A 1 83 ? 9.741 -5.125 -20.097 1.00 93.94 83 ASP A C 1
ATOM 683 O O . ASP A 1 83 ? 10.743 -5.553 -19.528 1.00 93.94 83 ASP A O 1
ATOM 687 N N . LEU A 1 84 ? 9.049 -5.856 -20.979 1.00 94.69 84 LEU A N 1
ATOM 688 C CA . LEU A 1 84 ? 9.436 -7.215 -21.360 1.00 94.69 84 LEU A CA 1
ATOM 689 C C . LEU A 1 84 ? 10.813 -7.236 -22.029 1.00 94.69 84 LEU A C 1
ATOM 691 O O . LEU A 1 84 ? 11.661 -8.043 -21.655 1.00 94.69 84 LEU A O 1
ATOM 695 N N . ALA A 1 85 ? 11.062 -6.331 -22.981 1.00 94.31 85 ALA A N 1
ATOM 696 C CA . ALA A 1 85 ? 12.368 -6.227 -23.627 1.00 94.31 85 ALA A CA 1
ATOM 697 C C . ALA A 1 85 ? 13.481 -5.971 -22.596 1.00 94.31 85 ALA A C 1
ATOM 699 O O . ALA A 1 85 ? 14.510 -6.641 -22.618 1.00 94.31 85 ALA A O 1
ATOM 700 N N . LYS A 1 86 ? 13.252 -5.070 -21.630 1.00 91.50 86 LYS A N 1
ATOM 701 C CA . LYS A 1 86 ? 14.197 -4.825 -20.527 1.00 91.50 86 LYS A CA 1
ATOM 702 C C . LYS A 1 86 ? 14.383 -6.051 -19.634 1.00 91.50 86 LYS A C 1
ATOM 704 O O . LYS A 1 86 ? 15.515 -6.348 -19.266 1.00 91.50 86 LYS A O 1
ATOM 709 N N . ALA A 1 87 ? 13.306 -6.762 -19.294 1.00 92.19 87 ALA A N 1
ATOM 710 C CA . ALA A 1 87 ? 13.364 -7.974 -18.475 1.00 92.19 87 ALA A CA 1
ATOM 711 C C . ALA A 1 87 ? 14.249 -9.044 -19.122 1.00 92.19 87 ALA A C 1
ATOM 713 O O . ALA A 1 87 ? 15.097 -9.629 -18.454 1.00 92.19 87 ALA A O 1
ATOM 714 N N . VAL A 1 88 ? 14.086 -9.250 -20.432 1.00 92.75 88 VAL A N 1
ATOM 715 C CA . VAL A 1 88 ? 14.890 -10.194 -21.218 1.00 92.75 88 VAL A CA 1
ATOM 716 C C . VAL A 1 88 ? 16.368 -9.806 -21.204 1.00 92.75 88 VAL A C 1
ATOM 718 O O . VAL A 1 88 ? 17.220 -10.665 -20.998 1.00 92.75 88 VAL A O 1
ATOM 721 N N . GLU A 1 89 ? 16.690 -8.524 -21.377 1.00 91.38 89 GLU A N 1
ATOM 722 C CA . GLU A 1 89 ? 18.082 -8.061 -21.335 1.00 91.38 89 GLU A CA 1
ATOM 723 C C . GLU A 1 89 ? 18.718 -8.214 -19.946 1.00 91.38 89 GLU A C 1
ATOM 725 O O . GLU A 1 89 ? 19.895 -8.555 -19.844 1.00 91.38 89 GLU A O 1
ATOM 730 N N . ILE A 1 90 ? 17.954 -8.005 -18.868 1.00 89.50 90 ILE A N 1
ATOM 731 C CA . ILE A 1 90 ? 18.428 -8.259 -17.498 1.00 89.50 90 ILE A CA 1
ATOM 732 C C . ILE A 1 90 ? 18.662 -9.758 -17.281 1.00 89.50 90 ILE A C 1
ATOM 734 O O . ILE A 1 90 ? 19.709 -10.134 -16.755 1.00 89.50 90 ILE A O 1
ATOM 738 N N . ALA A 1 91 ? 17.724 -10.611 -17.705 1.00 87.62 91 ALA A N 1
ATOM 739 C CA . ALA A 1 91 ? 17.831 -12.060 -17.547 1.00 87.62 91 ALA A CA 1
ATOM 740 C C . ALA A 1 91 ? 19.092 -12.614 -18.232 1.00 87.62 91 ALA A C 1
ATOM 742 O O . ALA A 1 91 ? 19.890 -13.278 -17.579 1.00 87.62 91 ALA A O 1
ATOM 743 N N . LYS A 1 92 ? 19.351 -12.226 -19.490 1.00 88.44 92 LYS A N 1
ATOM 744 C CA . LYS A 1 92 ? 20.564 -12.626 -20.228 1.00 88.44 92 LYS A CA 1
ATOM 745 C C . LYS A 1 92 ? 21.861 -12.240 -19.513 1.00 88.44 92 LYS A C 1
ATOM 747 O O . LYS A 1 92 ? 22.780 -13.043 -19.446 1.00 88.44 92 LYS A O 1
ATOM 752 N N . LYS A 1 93 ? 21.938 -11.020 -18.965 1.00 79.75 93 LYS A N 1
ATOM 753 C CA . LYS A 1 93 ? 23.120 -10.547 -18.215 1.00 79.75 93 LYS A CA 1
ATOM 754 C C . LYS A 1 93 ? 23.330 -11.295 -16.901 1.00 79.75 93 LYS A C 1
ATOM 756 O O . LYS A 1 93 ? 24.445 -11.339 -16.398 1.00 79.75 93 LYS A O 1
ATOM 761 N N . THR A 1 94 ? 22.254 -11.829 -16.331 1.00 70.50 94 THR A N 1
ATOM 762 C CA . THR A 1 94 ? 22.297 -12.574 -15.069 1.00 70.50 94 THR A CA 1
ATOM 763 C C . THR A 1 94 ? 22.717 -14.030 -15.305 1.00 70.50 94 THR A C 1
ATOM 765 O O . THR A 1 94 ? 23.410 -14.598 -14.467 1.00 70.50 94 THR A O 1
ATOM 768 N N . ASP A 1 95 ? 22.379 -14.603 -16.466 1.00 60.84 95 ASP A N 1
ATOM 769 C CA . ASP A 1 95 ? 22.810 -15.949 -16.879 1.00 60.84 95 ASP A CA 1
ATOM 770 C C . ASP A 1 95 ? 24.319 -16.044 -17.190 1.00 60.84 95 ASP A C 1
ATOM 772 O O . ASP A 1 95 ? 24.880 -17.130 -17.123 1.00 60.84 95 ASP A O 1
ATOM 776 N N . GLU A 1 96 ? 25.021 -14.931 -17.446 1.00 52.97 96 GLU A N 1
ATOM 777 C CA . GLU A 1 96 ? 26.492 -14.907 -17.604 1.00 52.97 96 GLU A CA 1
ATOM 778 C C . GLU A 1 96 ? 27.266 -15.102 -16.279 1.00 52.97 96 GLU A C 1
ATOM 780 O O . GLU A 1 96 ? 28.494 -15.021 -16.257 1.00 52.97 96 GLU A O 1
ATOM 785 N N . HIS A 1 97 ? 26.577 -15.300 -15.150 1.00 49.31 97 HIS A N 1
ATOM 786 C CA . HIS A 1 97 ? 27.179 -15.579 -13.835 1.00 49.31 97 HIS A CA 1
ATOM 787 C C . HIS A 1 97 ? 26.957 -17.026 -13.355 1.00 49.31 97 HIS A C 1
ATOM 789 O O . HIS A 1 97 ? 27.170 -17.311 -12.172 1.00 49.31 97 HIS A O 1
AT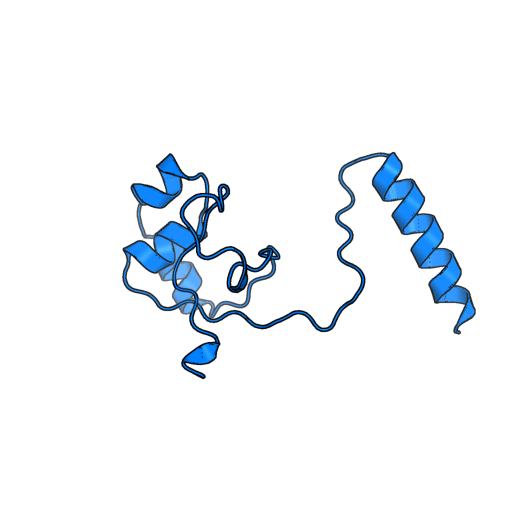OM 795 N N . PHE A 1 98 ? 26.575 -17.933 -14.263 1.00 42.69 98 PHE A N 1
ATOM 796 C CA . PHE A 1 98 ? 26.584 -19.383 -14.050 1.00 42.69 98 PHE A CA 1
ATOM 797 C C . PHE A 1 98 ? 27.590 -20.087 -14.963 1.00 42.69 98 PHE A C 1
ATOM 799 O O . PHE A 1 98 ? 27.627 -19.773 -16.173 1.00 42.69 98 PHE A O 1
#

Solvent-accessible surface area (backbone atoms only — not comparable to full-atom values): 6666 Å² total; per-residue (Å²): 130,67,76,88,31,49,63,88,80,87,73,97,67,57,88,90,46,67,63,93,76,63,72,89,83,68,101,74,85,88,80,57,70,73,55,55,56,54,58,71,72,51,74,86,32,73,62,14,68,76,67,72,37,75,70,40,35,45,49,76,69,75,45,87,50,75,59,78,84,77,87,70,90,79,86,83,73,73,87,46,75,68,38,46,55,51,49,53,57,52,50,57,64,56,56,75,76,112

pLDDT: mean 89.92, std 10.87, range [42.69, 98.38]

Mean predicted aligned error: 5.6 Å

Sequence (98 aa):
MNPENLVKDFSRDINHLEKAKAKKHLGIYAYRVQFLRQFIDWKQSVNELQRNLEQMRVLDNNHLISARISQGEIHLGVDTASDLAKAVEIAKKTDEHF

Radius of gyration: 17.33 Å; Cα contacts (8 Å, |Δi|>4): 54; chains: 1; bounding box: 43×37×41 Å

Nearest PDB structures (foldseek):
  3oam-assembly2_D  TM=8.583E-01  e=1.427E-03  Vibrio cholerae O1 biovar El Tor str. N16961
  1vic-assembly3_B  TM=8.146E-01  e=9.484E-04  Haemophilus influenzae
  3pol-assembly1_A  TM=7.885E-01  e=7.221E-04  Acinetobacter baumannii ATCC 17978
  1vic-assembly1_A  TM=8.616E-01  e=3.706E-03  Haemophilus influenzae
  3k8d-assembly1_A  TM=6.516E-01  e=3.021E-03  Escherichia coli

Secondary structure (DSSP, 8-state):
--GGGB-----S--TTS-TTT-----------HHHHHHHHHSPPPHHHHHHT-THHHHHHTT---B------S------SHHHHHHHHHHHHHHHTT-